Protein AF-A0A1F2VIR7-F1 (afdb_monomer_lite)

Radius of gyration: 16.37 Å; chains: 1; bounding box: 40×42×30 Å

Structure (mmCIF, N/CA/C/O backbone):
data_AF-A0A1F2VIR7-F1
#
_entry.id   AF-A0A1F2VIR7-F1
#
loop_
_atom_site.group_PDB
_atom_site.id
_atom_site.type_symbol
_atom_site.label_atom_id
_atom_site.label_alt_id
_atom_site.label_comp_id
_atom_site.label_asym_id
_atom_site.label_entity_id
_atom_site.label_seq_id
_atom_site.pdbx_PDB_ins_code
_atom_site.Cartn_x
_atom_site.Cartn_y
_atom_site.Cartn_z
_atom_site.occupancy
_atom_site.B_iso_or_equiv
_atom_site.auth_seq_id
_atom_site.auth_comp_id
_atom_site.auth_asym_id
_atom_site.auth_atom_id
_atom_site.pdbx_PDB_model_num
ATOM 1 N N . MET A 1 1 ? 31.300 -4.850 -15.692 1.00 49.97 1 MET A N 1
ATOM 2 C CA . MET A 1 1 ? 29.837 -5.012 -15.871 1.00 49.97 1 MET A CA 1
ATOM 3 C C . MET A 1 1 ? 29.134 -5.229 -14.519 1.00 49.97 1 MET A C 1
ATOM 5 O O . MET A 1 1 ? 28.372 -6.169 -14.374 1.00 49.97 1 MET A O 1
ATOM 9 N N . THR A 1 2 ? 29.372 -4.371 -13.518 1.00 57.78 2 THR A N 1
ATOM 10 C CA . THR A 1 2 ? 28.832 -4.514 -12.143 1.00 57.78 2 THR A CA 1
ATOM 11 C C . THR A 1 2 ? 27.775 -3.462 -11.767 1.00 57.78 2 THR A C 1
ATOM 13 O O . THR A 1 2 ? 27.149 -3.596 -10.723 1.00 57.78 2 THR A O 1
ATOM 16 N N . GLY A 1 3 ? 27.523 -2.454 -12.616 1.00 60.94 3 GLY A N 1
ATOM 17 C CA . GLY A 1 3 ? 26.622 -1.330 -12.296 1.00 60.94 3 GLY A CA 1
ATOM 18 C C . GLY A 1 3 ? 25.130 -1.686 -12.214 1.00 60.94 3 GLY A C 1
ATOM 19 O O . GLY A 1 3 ? 24.434 -1.210 -11.328 1.00 60.94 3 GLY A O 1
ATOM 20 N N . SER A 1 4 ? 24.649 -2.620 -13.043 1.00 67.62 4 SER A N 1
ATOM 21 C CA . SER A 1 4 ? 23.207 -2.915 -13.166 1.00 67.62 4 SER A CA 1
ATOM 22 C C . SER A 1 4 ? 22.540 -3.422 -11.873 1.00 67.62 4 SER A C 1
ATOM 24 O O . SER A 1 4 ? 21.363 -3.147 -11.637 1.00 67.62 4 SER A O 1
ATOM 26 N N . GLY A 1 5 ? 23.279 -4.131 -11.012 1.00 72.88 5 GLY A N 1
ATOM 27 C CA . GLY A 1 5 ? 22.754 -4.616 -9.730 1.00 72.88 5 GLY A CA 1
ATOM 28 C C . GLY A 1 5 ? 22.698 -3.538 -8.641 1.00 72.88 5 GLY A C 1
ATOM 29 O O . GLY A 1 5 ? 21.774 -3.536 -7.830 1.00 72.88 5 GLY A O 1
ATOM 30 N N . GLN A 1 6 ? 23.654 -2.603 -8.636 1.00 74.25 6 GLN A N 1
ATOM 31 C CA . GLN A 1 6 ? 23.684 -1.498 -7.670 1.00 74.25 6 GLN A CA 1
ATOM 32 C C . GLN A 1 6 ? 22.595 -0.462 -7.966 1.00 74.25 6 GLN A C 1
ATOM 34 O O . GLN A 1 6 ? 21.952 0.029 -7.036 1.00 74.25 6 GLN A O 1
ATOM 39 N N . ASP A 1 7 ? 22.330 -0.201 -9.246 1.00 78.69 7 ASP A N 1
ATOM 40 C CA . ASP A 1 7 ? 21.276 0.723 -9.671 1.00 78.69 7 ASP A CA 1
ATOM 41 C C . ASP A 1 7 ? 19.886 0.180 -9.297 1.00 78.69 7 ASP A C 1
ATOM 43 O O . ASP A 1 7 ? 19.070 0.893 -8.714 1.00 78.69 7 ASP A O 1
ATOM 47 N N . SER A 1 8 ? 19.658 -1.123 -9.511 1.00 83.50 8 SER A N 1
ATOM 48 C CA . SER A 1 8 ? 18.401 -1.797 -9.145 1.00 83.50 8 SER A CA 1
ATOM 49 C C . SER A 1 8 ? 18.148 -1.795 -7.631 1.00 83.50 8 SER A C 1
ATOM 51 O O . SER A 1 8 ? 17.017 -1.606 -7.187 1.00 83.50 8 SER A O 1
ATOM 53 N N . MET A 1 9 ? 19.197 -1.977 -6.818 1.00 85.12 9 MET A N 1
ATOM 54 C CA . MET A 1 9 ? 19.094 -1.915 -5.354 1.00 85.12 9 MET A CA 1
ATOM 55 C C . MET A 1 9 ? 18.769 -0.495 -4.877 1.00 85.12 9 MET A C 1
ATOM 57 O O . MET A 1 9 ? 17.902 -0.310 -4.026 1.00 85.12 9 MET A O 1
ATOM 61 N N . THR A 1 10 ? 19.448 0.509 -5.437 1.00 90.25 10 THR A N 1
ATOM 62 C CA . THR A 1 10 ? 19.226 1.921 -5.091 1.00 90.25 10 THR A CA 1
ATOM 63 C C . THR A 1 10 ? 17.800 2.346 -5.423 1.00 90.25 10 THR A C 1
ATOM 65 O O . THR A 1 10 ? 17.142 2.992 -4.609 1.00 90.25 10 THR A O 1
ATOM 68 N N . GLN A 1 11 ? 17.291 1.921 -6.582 1.00 88.00 11 GLN A N 1
ATOM 69 C CA . GLN A 1 11 ? 15.908 2.167 -6.971 1.00 88.00 11 GLN A CA 1
ATOM 70 C C . GLN A 1 11 ? 14.915 1.492 -6.014 1.00 88.00 11 GLN A C 1
ATOM 72 O O . GLN A 1 11 ? 13.985 2.144 -5.548 1.00 88.00 11 GLN A O 1
ATOM 77 N N . ALA A 1 12 ? 15.136 0.224 -5.655 1.00 87.75 12 ALA A N 1
ATOM 78 C CA . ALA A 1 12 ? 14.264 -0.484 -4.718 1.00 87.75 12 ALA A CA 1
ATOM 79 C C . ALA A 1 12 ? 14.225 0.178 -3.328 1.00 87.75 12 ALA A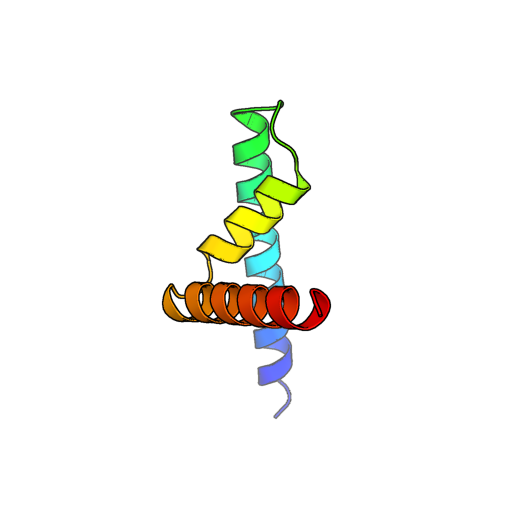 C 1
ATOM 81 O O . ALA A 1 12 ? 13.174 0.211 -2.687 1.00 87.75 12 ALA A O 1
ATOM 82 N N . LEU A 1 13 ? 15.354 0.723 -2.864 1.00 91.31 13 LEU A N 1
ATOM 83 C CA . LEU A 1 13 ? 15.426 1.470 -1.606 1.00 91.31 13 LEU A CA 1
ATOM 84 C C . LEU A 1 13 ? 14.646 2.786 -1.680 1.00 91.31 13 LEU A C 1
ATOM 86 O O . LEU A 1 13 ? 13.865 3.074 -0.778 1.00 91.31 13 LEU A O 1
ATOM 90 N N . ALA A 1 14 ? 14.797 3.544 -2.768 1.00 91.50 14 ALA A N 1
ATOM 91 C CA . ALA A 1 14 ? 14.035 4.774 -2.974 1.00 91.50 14 ALA A CA 1
ATOM 92 C C . ALA A 1 14 ? 12.521 4.500 -3.023 1.00 91.50 14 ALA A C 1
ATOM 94 O O . ALA A 1 14 ? 11.735 5.174 -2.362 1.00 91.50 14 ALA A O 1
ATOM 95 N N . GLU A 1 15 ? 12.107 3.450 -3.736 1.00 91.25 15 GLU A N 1
ATOM 96 C CA . GLU A 1 15 ? 10.703 3.036 -3.787 1.00 91.25 15 GLU A CA 1
ATOM 97 C C . GLU A 1 15 ? 10.170 2.624 -2.403 1.00 91.25 15 GLU A C 1
ATOM 99 O O . GLU A 1 15 ? 9.016 2.923 -2.070 1.00 91.25 15 GLU A O 1
ATOM 104 N N . ALA A 1 16 ? 10.994 1.968 -1.580 1.00 91.81 16 ALA A N 1
ATOM 105 C CA . ALA A 1 16 ? 10.637 1.610 -0.211 1.00 91.81 16 ALA A CA 1
ATOM 106 C C . ALA A 1 16 ? 10.469 2.847 0.686 1.00 91.81 16 ALA A C 1
ATOM 108 O O . ALA A 1 16 ? 9.476 2.934 1.412 1.00 91.81 16 ALA A O 1
ATOM 109 N N . ASP A 1 17 ? 11.372 3.823 0.599 1.00 96.00 17 ASP A N 1
ATOM 110 C CA . ASP A 1 17 ? 11.265 5.081 1.346 1.00 96.00 17 ASP A CA 1
ATOM 111 C C . ASP A 1 17 ? 10.010 5.863 0.950 1.00 96.00 17 ASP A C 1
ATOM 113 O O . ASP A 1 17 ? 9.279 6.363 1.810 1.00 96.00 17 ASP A O 1
ATOM 117 N N . ASP A 1 18 ? 9.695 5.913 -0.343 1.00 95.62 18 ASP A N 1
ATOM 118 C CA . ASP A 1 18 ? 8.472 6.541 -0.839 1.00 95.62 18 ASP A CA 1
ATOM 119 C C . ASP A 1 18 ? 7.226 5.875 -0.250 1.00 95.62 18 ASP A C 1
ATOM 121 O O . ASP A 1 18 ? 6.280 6.560 0.143 1.00 95.62 18 ASP A O 1
ATOM 125 N N . LEU A 1 19 ? 7.223 4.540 -0.160 1.00 94.19 19 LEU A N 1
ATOM 126 C CA . LEU A 1 19 ? 6.109 3.794 0.427 1.00 94.19 19 LEU A CA 1
ATOM 127 C C . LEU A 1 19 ? 5.940 4.145 1.907 1.00 94.19 19 LEU A C 1
ATOM 129 O O . LEU A 1 19 ? 4.822 4.381 2.361 1.00 94.19 19 LEU A O 1
ATOM 133 N N . LEU A 1 20 ? 7.038 4.199 2.661 1.00 95.56 20 LEU A N 1
ATOM 134 C CA . LEU A 1 20 ? 7.000 4.535 4.084 1.00 95.56 20 LEU A CA 1
ATOM 135 C C . LEU A 1 20 ? 6.501 5.965 4.320 1.00 95.56 20 LEU A C 1
ATOM 137 O O . LEU A 1 20 ? 5.743 6.196 5.265 1.00 95.56 20 LEU A O 1
ATOM 141 N N . ARG A 1 21 ? 6.849 6.911 3.440 1.00 97.31 21 ARG A N 1
ATOM 142 C CA . ARG A 1 21 ? 6.323 8.283 3.494 1.00 97.31 21 ARG A CA 1
ATOM 143 C C . ARG A 1 21 ? 4.813 8.334 3.270 1.00 97.31 21 ARG A C 1
ATOM 14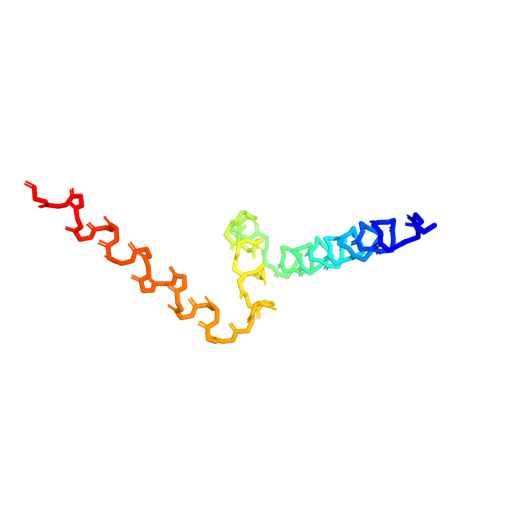5 O O . ARG A 1 21 ? 4.118 9.040 4.000 1.00 97.31 21 ARG A O 1
ATOM 152 N N . GLU A 1 22 ? 4.287 7.570 2.316 1.00 96.50 22 GLU A N 1
ATOM 153 C CA . GLU A 1 22 ? 2.838 7.479 2.089 1.00 96.50 22 GLU A CA 1
ATOM 154 C C . GLU A 1 22 ? 2.104 6.825 3.267 1.00 96.50 22 GLU A C 1
ATOM 156 O O . GLU A 1 22 ? 1.054 7.320 3.681 1.00 96.50 22 GLU A O 1
ATOM 161 N N . VAL A 1 23 ? 2.674 5.764 3.853 1.00 96.50 23 VAL A N 1
ATOM 162 C CA . VAL A 1 23 ? 2.131 5.122 5.062 1.00 96.50 23 VAL A CA 1
ATOM 163 C C . VAL A 1 23 ? 2.059 6.127 6.209 1.00 96.50 23 VAL A C 1
ATOM 165 O O . VAL A 1 23 ? 1.007 6.273 6.828 1.00 96.50 23 VAL A O 1
ATOM 168 N N . ALA A 1 24 ? 3.141 6.868 6.462 1.00 97.12 24 ALA A N 1
ATOM 169 C CA . ALA A 1 24 ? 3.164 7.889 7.503 1.00 97.12 24 ALA A CA 1
ATOM 170 C C . ALA A 1 24 ? 2.104 8.976 7.258 1.00 97.12 24 ALA A C 1
ATOM 172 O O . ALA A 1 24 ? 1.391 9.359 8.182 1.00 97.12 24 ALA A O 1
ATOM 173 N N . ALA A 1 25 ? 1.941 9.432 6.013 1.00 97.50 25 ALA A N 1
ATOM 174 C CA . ALA A 1 25 ? 0.927 10.423 5.659 1.00 97.50 25 ALA A CA 1
ATOM 175 C C . ALA A 1 25 ? -0.515 9.901 5.820 1.00 97.50 25 ALA A C 1
ATOM 177 O O . ALA A 1 25 ? -1.418 10.677 6.141 1.00 97.50 25 ALA A O 1
ATOM 178 N N . ALA A 1 26 ? -0.755 8.608 5.590 1.00 96.38 26 ALA A N 1
ATOM 179 C CA . ALA A 1 26 ? -2.054 7.979 5.825 1.00 96.38 26 ALA A CA 1
ATOM 180 C C . ALA A 1 26 ? -2.361 7.874 7.327 1.00 96.38 26 ALA A C 1
ATOM 182 O O . ALA A 1 26 ? -3.427 8.309 7.755 1.00 96.38 26 ALA A O 1
ATOM 183 N N . LEU A 1 27 ? -1.400 7.401 8.127 1.00 97.19 27 LEU A N 1
ATOM 184 C CA . LEU A 1 27 ? -1.541 7.291 9.584 1.00 97.19 27 LEU A CA 1
ATOM 185 C C . LEU A 1 27 ? -1.659 8.656 10.275 1.00 97.19 27 LEU A C 1
ATOM 187 O O . LEU A 1 27 ? -2.322 8.775 11.297 1.00 97.19 27 LEU A O 1
ATOM 191 N N . GLN A 1 28 ? -1.053 9.709 9.721 1.00 97.62 28 GLN A N 1
ATOM 192 C CA . GLN A 1 28 ? -1.245 11.074 10.223 1.00 97.62 28 GLN A CA 1
ATOM 193 C C . GLN A 1 28 ? -2.660 11.603 9.967 1.00 97.62 28 GLN A C 1
ATOM 195 O O . GLN A 1 28 ? -3.184 12.345 10.795 1.00 97.62 28 GLN A O 1
ATOM 200 N N . ARG A 1 29 ? -3.275 11.256 8.827 1.00 97.56 29 ARG A N 1
ATOM 201 C CA . ARG A 1 29 ? -4.661 11.655 8.527 1.00 97.56 29 ARG A CA 1
ATOM 202 C C . ARG A 1 29 ? -5.673 10.879 9.356 1.00 97.56 29 ARG A C 1
ATOM 204 O O . ARG A 1 29 ? -6.673 11.460 9.763 1.00 97.56 29 ARG A O 1
ATOM 211 N N . ASP A 1 30 ? -5.415 9.596 9.577 1.00 96.94 30 ASP A N 1
ATOM 212 C CA . ASP A 1 30 ? -6.261 8.728 10.386 1.00 96.94 30 ASP A CA 1
ATOM 213 C C . ASP A 1 30 ? -5.396 7.805 11.265 1.00 96.94 30 ASP A C 1
ATOM 215 O O . ASP A 1 30 ? -4.965 6.733 10.822 1.00 96.94 30 ASP A O 1
ATOM 219 N N . PRO A 1 31 ? -5.135 8.211 12.523 1.00 94.69 31 PRO A N 1
ATOM 220 C CA . PRO A 1 31 ? -4.337 7.429 13.465 1.00 94.69 31 PRO A CA 1
ATOM 221 C C . PRO A 1 31 ? -4.985 6.112 13.909 1.00 94.69 31 PRO A C 1
ATOM 223 O O . PRO A 1 31 ? -4.324 5.317 14.574 1.00 94.69 31 PRO A O 1
ATOM 226 N N . GLY A 1 32 ? -6.267 5.883 13.597 1.00 95.88 32 GLY A N 1
ATOM 227 C CA . GLY A 1 32 ? -6.977 4.652 13.948 1.00 95.88 32 GLY A CA 1
ATOM 228 C C . GLY A 1 32 ? -6.711 3.488 12.992 1.00 95.88 32 GLY A C 1
ATOM 229 O O . GLY A 1 32 ? -7.120 2.361 13.274 1.00 95.88 32 GLY A O 1
ATOM 230 N N . LEU A 1 33 ? -6.047 3.741 11.862 1.00 94.62 33 LEU A N 1
ATOM 231 C CA . LEU A 1 33 ? -5.744 2.716 10.871 1.00 94.62 33 LEU A CA 1
ATOM 232 C C . LEU A 1 33 ? -4.652 1.758 11.357 1.00 94.62 33 LEU A C 1
ATOM 234 O O . LEU A 1 33 ? -3.659 2.161 11.957 1.00 94.62 33 LEU A O 1
ATOM 238 N N . ASP A 1 34 ? -4.802 0.481 11.007 1.00 96.19 34 ASP A N 1
ATOM 239 C CA . ASP A 1 34 ? -3.772 -0.530 11.231 1.00 96.19 34 ASP A CA 1
ATOM 240 C C . ASP A 1 34 ? -2.560 -0.294 10.296 1.00 96.19 34 ASP A C 1
ATOM 242 O O . ASP A 1 34 ? -2.715 -0.356 9.067 1.00 96.19 34 ASP A O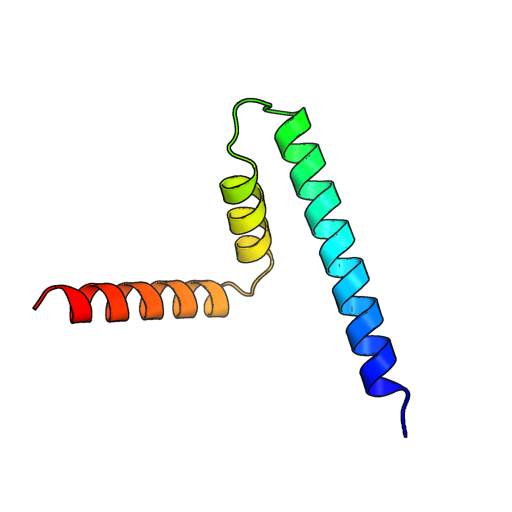 1
ATOM 246 N N . PRO A 1 35 ? -1.348 -0.041 10.832 1.00 92.69 35 PRO A N 1
ATOM 247 C CA . PRO A 1 35 ? -0.173 0.294 10.025 1.00 92.69 35 PRO A CA 1
ATOM 248 C C . PRO A 1 35 ? 0.205 -0.777 8.999 1.00 92.69 35 PRO A C 1
ATOM 250 O O . PRO A 1 35 ? 0.596 -0.449 7.874 1.00 92.69 35 PRO A O 1
ATOM 253 N N . ASP A 1 36 ? 0.071 -2.055 9.359 1.00 93.50 36 ASP A N 1
ATOM 254 C CA . ASP A 1 36 ? 0.419 -3.163 8.473 1.00 93.50 36 ASP A CA 1
ATOM 255 C C . ASP A 1 36 ? -0.568 -3.293 7.315 1.00 93.50 36 ASP A C 1
ATOM 257 O O . ASP A 1 36 ? -0.161 -3.501 6.168 1.00 93.50 36 ASP A O 1
ATOM 261 N N . THR A 1 37 ? -1.855 -3.089 7.580 1.00 92.62 37 THR A N 1
ATOM 262 C CA . THR A 1 37 ? -2.914 -3.059 6.571 1.00 92.62 37 THR A CA 1
ATOM 263 C C . THR A 1 37 ? -2.719 -1.893 5.609 1.00 92.62 37 THR A C 1
ATOM 265 O O . THR A 1 37 ? -2.815 -2.086 4.393 1.00 92.62 37 THR A O 1
ATOM 268 N N . VAL A 1 38 ? -2.385 -0.701 6.116 1.00 95.69 38 VAL A N 1
ATOM 269 C CA . VAL A 1 38 ? -2.084 0.479 5.287 1.00 95.69 38 VAL A CA 1
ATOM 270 C C . VAL A 1 38 ? -0.875 0.208 4.395 1.00 95.69 38 VAL A C 1
ATOM 272 O O . VAL A 1 38 ? -0.967 0.346 3.172 1.00 95.69 38 VAL A O 1
ATOM 275 N N . ARG A 1 39 ? 0.235 -0.261 4.976 1.00 95.44 39 ARG A N 1
ATOM 276 C CA . ARG A 1 39 ? 1.457 -0.606 4.236 1.00 95.44 39 ARG A CA 1
ATOM 277 C C . ARG A 1 39 ? 1.194 -1.664 3.173 1.00 95.44 39 ARG A C 1
ATOM 279 O O . ARG A 1 39 ? 1.619 -1.505 2.030 1.00 95.44 39 ARG A O 1
ATOM 286 N N . HIS A 1 40 ? 0.487 -2.735 3.529 1.00 92.56 40 HIS A N 1
ATOM 287 C CA . HIS A 1 40 ? 0.158 -3.814 2.604 1.00 92.56 40 HIS A CA 1
ATOM 288 C C . HIS A 1 40 ? -0.705 -3.317 1.442 1.00 92.56 40 HIS A C 1
ATOM 290 O O . HIS A 1 40 ? -0.429 -3.636 0.285 1.00 92.56 40 HIS A O 1
ATOM 296 N N . THR A 1 41 ? -1.723 -2.513 1.742 1.00 92.88 41 THR A N 1
ATOM 297 C CA . THR A 1 41 ? -2.652 -1.987 0.741 1.00 92.88 41 THR A CA 1
ATOM 298 C C . THR A 1 41 ? -1.944 -1.045 -0.226 1.00 92.88 41 THR A C 1
ATOM 300 O O . THR A 1 41 ? -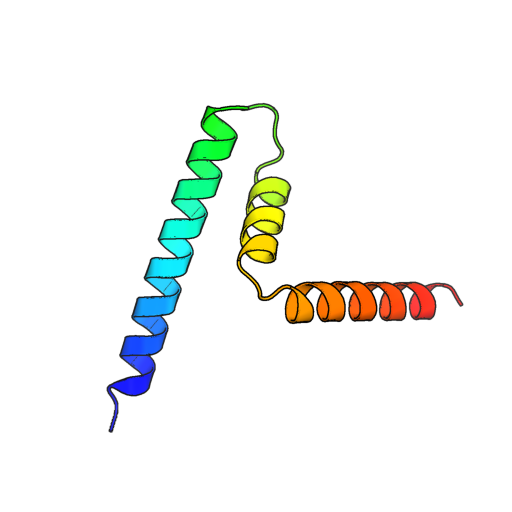2.056 -1.232 -1.437 1.00 92.88 41 THR A O 1
ATOM 303 N N . LEU A 1 42 ? -1.155 -0.090 0.274 1.00 94.56 42 LEU A N 1
ATOM 304 C CA . LEU A 1 42 ? -0.392 0.831 -0.574 1.00 94.56 42 LEU A CA 1
ATOM 305 C C . LEU A 1 42 ? 0.642 0.091 -1.432 1.00 94.56 42 LEU A C 1
ATOM 307 O O . LEU A 1 42 ? 0.731 0.334 -2.635 1.00 94.56 42 LEU A O 1
ATOM 311 N N . ALA A 1 43 ? 1.344 -0.894 -0.860 1.00 91.69 43 ALA A N 1
ATOM 312 C CA . ALA A 1 43 ? 2.262 -1.740 -1.619 1.00 91.69 43 ALA A CA 1
ATOM 313 C C . ALA A 1 43 ? 1.550 -2.506 -2.747 1.00 91.69 43 ALA A C 1
ATOM 315 O O . ALA A 1 43 ? 2.105 -2.669 -3.831 1.00 91.69 43 ALA A O 1
ATOM 316 N N . LEU A 1 44 ? 0.317 -2.975 -2.517 1.00 89.75 44 LEU A N 1
ATOM 317 C CA . LEU A 1 44 ? -0.477 -3.619 -3.560 1.00 89.75 44 LEU A CA 1
ATOM 318 C C . LEU A 1 44 ? -0.931 -2.634 -4.633 1.00 89.75 44 LEU A C 1
ATOM 320 O O . LEU A 1 44 ? -0.921 -3.010 -5.798 1.00 89.75 44 LEU A O 1
ATOM 324 N N . LEU A 1 45 ? -1.336 -1.415 -4.274 1.00 90.56 45 LEU A N 1
ATOM 325 C CA . LEU A 1 45 ? -1.818 -0.417 -5.234 1.00 90.56 45 LEU A CA 1
ATOM 326 C C . LEU A 1 45 ? -0.733 0.065 -6.203 1.00 90.56 45 LEU A C 1
ATOM 328 O O . LEU A 1 45 ? -1.069 0.455 -7.317 1.00 90.56 45 LEU A O 1
ATOM 332 N N . ARG A 1 46 ? 0.543 -0.019 -5.813 1.00 89.94 46 ARG A N 1
ATOM 333 C CA . ARG A 1 46 ? 1.693 0.277 -6.683 1.00 89.94 46 ARG A CA 1
ATOM 334 C C . ARG A 1 46 ? 1.972 -0.792 -7.741 1.00 89.94 46 ARG A C 1
ATOM 336 O O . ARG A 1 46 ? 2.720 -0.541 -8.676 1.00 89.94 46 ARG A O 1
ATOM 343 N N . LEU A 1 47 ? 1.397 -1.986 -7.601 1.00 88.25 47 LEU A N 1
ATOM 344 C CA . LEU A 1 47 ? 1.521 -3.035 -8.608 1.00 88.25 47 LEU A CA 1
ATOM 345 C C . LEU A 1 47 ? 0.568 -2.775 -9.775 1.00 88.25 47 LEU A C 1
ATOM 347 O O . LEU A 1 47 ? -0.567 -2.333 -9.572 1.00 88.25 47 LEU A O 1
ATOM 351 N N . ASP A 1 48 ? 0.977 -3.194 -10.974 1.00 90.12 48 ASP A N 1
ATOM 352 C CA . ASP A 1 48 ? 0.092 -3.215 -12.136 1.00 90.12 48 ASP A CA 1
ATOM 353 C C . ASP A 1 48 ? -1.241 -3.921 -11.823 1.00 90.12 48 ASP A C 1
ATOM 355 O O . ASP A 1 48 ? -1.251 -4.971 -11.160 1.00 90.12 48 ASP A O 1
ATOM 359 N N . PRO A 1 49 ? -2.382 -3.410 -12.328 1.00 85.44 49 PRO A N 1
ATOM 360 C CA . PRO A 1 49 ? -3.698 -3.997 -12.077 1.00 85.44 49 PRO A CA 1
ATOM 361 C C . PRO A 1 49 ? -3.770 -5.499 -12.381 1.00 85.44 49 PRO A C 1
ATOM 363 O O . PRO A 1 49 ? -4.362 -6.259 -11.611 1.00 85.44 49 PRO A O 1
ATOM 366 N N . LEU A 1 50 ? -3.114 -5.947 -13.458 1.00 86.62 50 LEU A N 1
ATOM 367 C CA . LEU A 1 50 ? -3.046 -7.364 -13.829 1.00 86.62 50 LEU A CA 1
ATOM 368 C C . LEU A 1 50 ? -2.246 -8.193 -12.818 1.00 86.62 50 LEU A C 1
ATOM 370 O O . LEU A 1 50 ? -2.658 -9.296 -12.460 1.00 86.62 50 LEU A O 1
ATOM 374 N N . THR A 1 51 ? -1.140 -7.661 -12.299 1.00 85.12 51 THR A N 1
ATOM 375 C CA . THR A 1 51 ? -0.329 -8.313 -11.260 1.00 85.12 51 THR A CA 1
ATOM 376 C C . THR A 1 51 ? -1.118 -8.454 -9.960 1.00 85.12 51 THR A C 1
ATOM 378 O O . THR A 1 51 ? -1.096 -9.513 -9.327 1.00 85.12 51 THR A O 1
ATOM 381 N N . ARG A 1 52 ? -1.887 -7.424 -9.585 1.00 85.50 52 ARG A N 1
ATOM 382 C CA . ARG A 1 52 ? -2.791 -7.468 -8.424 1.00 85.50 52 ARG A CA 1
ATOM 383 C C . ARG A 1 52 ? -3.879 -8.524 -8.593 1.00 85.50 52 ARG A C 1
ATOM 385 O O . ARG A 1 52 ? -4.094 -9.317 -7.674 1.00 85.50 52 ARG A O 1
ATOM 392 N N . LEU A 1 53 ? -4.530 -8.562 -9.759 1.00 82.06 53 LEU A N 1
ATOM 393 C CA . LEU A 1 53 ? -5.555 -9.556 -10.080 1.00 82.06 53 LEU A CA 1
ATOM 394 C C . LEU A 1 53 ? -4.983 -10.974 -10.013 1.00 82.06 53 LEU A C 1
ATOM 396 O O . LEU A 1 53 ? -5.527 -11.814 -9.303 1.00 82.06 53 LEU A O 1
ATOM 400 N N . ASN A 1 54 ? -3.847 -11.222 -10.667 1.00 84.38 54 ASN A N 1
ATOM 401 C CA . ASN A 1 54 ? -3.175 -12.520 -10.633 1.00 84.38 54 ASN A CA 1
ATOM 402 C C . ASN A 1 54 ? -2.835 -12.953 -9.204 1.00 84.38 54 ASN A C 1
ATOM 404 O O . ASN A 1 54 ? -3.093 -14.093 -8.826 1.00 84.38 54 ASN A O 1
ATOM 408 N N . ARG A 1 55 ? -2.320 -12.043 -8.368 1.00 82.69 55 ARG A N 1
ATOM 409 C CA . ARG A 1 55 ? -2.018 -12.339 -6.959 1.00 82.69 55 ARG A CA 1
ATOM 410 C C . ARG A 1 55 ? -3.275 -12.686 -6.158 1.00 82.69 55 ARG A C 1
ATOM 412 O O . ARG A 1 55 ? -3.230 -13.598 -5.333 1.00 82.69 55 ARG A O 1
ATOM 419 N N . SER A 1 56 ? -4.381 -11.985 -6.412 1.00 82.50 56 SER A N 1
ATOM 420 C CA . SER A 1 56 ? -5.684 -12.260 -5.796 1.00 82.50 56 SER A CA 1
ATOM 421 C C . SER A 1 56 ? -6.224 -13.634 -6.207 1.00 82.50 56 SER A C 1
ATOM 423 O O . SER A 1 56 ? -6.557 -14.450 -5.348 1.00 82.50 56 SER A O 1
ATOM 425 N N . LEU A 1 57 ? -6.209 -13.940 -7.509 1.00 84.06 57 LEU A N 1
ATOM 426 C CA . LEU A 1 57 ? -6.649 -15.227 -8.055 1.00 84.06 57 LEU A CA 1
ATOM 427 C C . LEU A 1 57 ? -5.803 -16.391 -7.532 1.00 84.06 57 LEU A C 1
ATOM 429 O O . LEU A 1 57 ? -6.350 -17.418 -7.133 1.00 84.06 57 LEU A O 1
ATOM 433 N N . LEU A 1 58 ? -4.477 -16.226 -7.480 1.00 83.38 58 LEU A N 1
ATOM 434 C CA . LEU A 1 58 ? -3.577 -17.230 -6.918 1.00 83.38 58 LEU A CA 1
ATOM 435 C C . LEU A 1 58 ? -3.907 -17.503 -5.451 1.00 83.38 58 LEU A C 1
ATOM 437 O O . LEU A 1 58 ? -4.083 -18.662 -5.095 1.00 83.38 58 LEU A O 1
ATOM 441 N N . ARG A 1 59 ? -4.065 -16.463 -4.620 1.00 77.56 59 ARG A N 1
ATOM 442 C CA . ARG A 1 59 ? -4.464 -16.630 -3.212 1.00 77.56 59 ARG A CA 1
ATOM 443 C C . ARG A 1 59 ? -5.823 -17.314 -3.071 1.00 77.56 59 ARG A C 1
ATOM 445 O O . ARG A 1 59 ? -5.951 -18.213 -2.244 1.00 77.56 59 ARG A O 1
ATOM 452 N N . GLY A 1 60 ? -6.809 -16.932 -3.882 1.00 74.44 60 GLY A N 1
ATOM 453 C CA . GLY A 1 60 ? -8.131 -17.565 -3.898 1.00 74.44 60 GLY A CA 1
ATOM 454 C C . GLY A 1 60 ? -8.066 -19.050 -4.262 1.00 74.44 60 GLY A C 1
ATOM 455 O O . GLY A 1 60 ? -8.725 -19.872 -3.628 1.00 74.44 60 GLY A O 1
ATOM 456 N N . ARG A 1 61 ? -7.201 -19.414 -5.216 1.00 73.56 61 ARG A N 1
ATOM 457 C CA . ARG A 1 61 ? -6.962 -20.808 -5.603 1.00 73.56 61 ARG A CA 1
ATOM 458 C C . ARG A 1 61 ? -6.290 -21.602 -4.484 1.00 73.56 61 ARG A C 1
ATOM 460 O O . ARG A 1 61 ? -6.733 -22.704 -4.185 1.00 73.56 61 ARG A O 1
ATOM 467 N N . THR A 1 62 ? -5.273 -21.048 -3.823 1.00 66.06 62 THR A N 1
ATOM 468 C C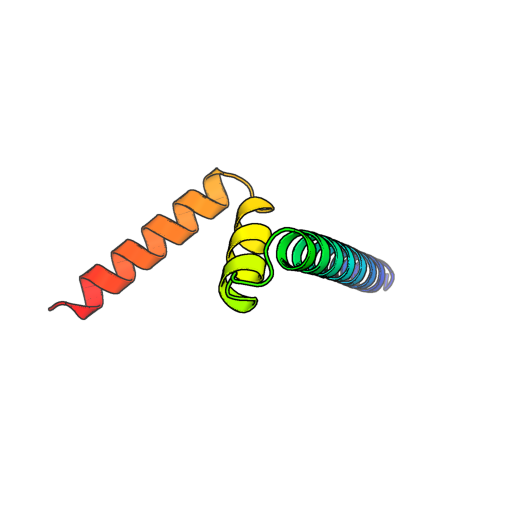A . THR A 1 62 ? -4.611 -21.726 -2.696 1.00 66.06 62 THR A CA 1
ATOM 469 C C . THR A 1 62 ? -5.552 -21.888 -1.500 1.00 66.06 62 THR A C 1
ATOM 471 O O . THR A 1 62 ? -5.533 -22.931 -0.853 1.00 66.06 62 THR A O 1
ATOM 474 N N . ALA A 1 63 ? -6.410 -20.900 -1.228 1.00 61.78 63 ALA A N 1
ATOM 475 C CA . ALA A 1 63 ? -7.420 -20.981 -0.172 1.00 61.78 63 ALA A CA 1
ATOM 476 C C . ALA A 1 63 ? -8.497 -22.040 -0.462 1.00 61.78 63 ALA A C 1
ATOM 478 O O . ALA A 1 63 ? -8.979 -22.686 0.464 1.00 61.78 63 ALA A O 1
ATOM 479 N N . ALA A 1 64 ? -8.848 -22.250 -1.736 1.00 62.06 64 ALA A N 1
ATOM 480 C CA . ALA A 1 64 ? -9.755 -23.321 -2.146 1.00 62.06 64 ALA A CA 1
ATOM 481 C C . ALA A 1 64 ? -9.125 -24.718 -1.984 1.00 62.06 64 ALA A C 1
ATOM 483 O O . ALA A 1 64 ? -9.815 -25.644 -1.577 1.00 62.06 64 ALA A O 1
ATOM 484 N N . VAL A 1 65 ? -7.817 -24.856 -2.237 1.00 59.59 65 VAL A N 1
ATOM 485 C CA . VAL A 1 65 ? -7.078 -26.128 -2.086 1.00 59.59 65 VAL A CA 1
ATOM 486 C C . VAL A 1 65 ? -6.938 -26.565 -0.622 1.00 59.59 65 VAL A C 1
ATOM 488 O O . VAL A 1 65 ? -6.914 -27.754 -0.347 1.00 59.59 65 VAL A O 1
ATOM 491 N N . HIS A 1 66 ? -6.885 -25.634 0.333 1.00 58.47 66 HIS A N 1
ATOM 492 C CA . HIS A 1 66 ? -6.771 -25.963 1.765 1.00 58.47 66 HIS A CA 1
ATOM 493 C C . HIS A 1 66 ? -8.123 -26.223 2.455 1.00 58.47 66 HIS A C 1
ATOM 495 O O . HIS A 1 66 ? -8.171 -26.341 3.677 1.00 58.47 66 HIS A O 1
ATOM 501 N N . ARG A 1 67 ? -9.231 -26.254 1.701 1.00 55.22 67 ARG A N 1
ATOM 502 C CA . ARG A 1 67 ? -10.590 -26.448 2.237 1.00 55.22 67 ARG A CA 1
ATOM 503 C C . ARG A 1 67 ? -11.169 -27.849 2.001 1.00 55.22 67 ARG A C 1
ATOM 505 O O . ARG A 1 67 ? -12.341 -28.057 2.305 1.00 55.22 67 ARG A O 1
ATOM 512 N N . THR A 1 68 ? -10.374 -28.765 1.457 1.00 49.22 68 THR A N 1
ATOM 513 C CA . THR A 1 68 ? -10.695 -30.186 1.225 1.00 49.22 68 THR A CA 1
ATOM 514 C C . THR A 1 68 ? -9.879 -31.063 2.148 1.00 49.22 68 THR A C 1
ATOM 516 O O . THR A 1 68 ? -10.463 -32.011 2.709 1.00 49.22 68 THR A O 1
#

pLDDT: mean 84.79, std 13.13, range [49.22, 97.62]

Foldseek 3Di:
DPVPVVVVVVVVVVVVVVLVVVLVVVCVVPVVDDSVVSSVVSVLV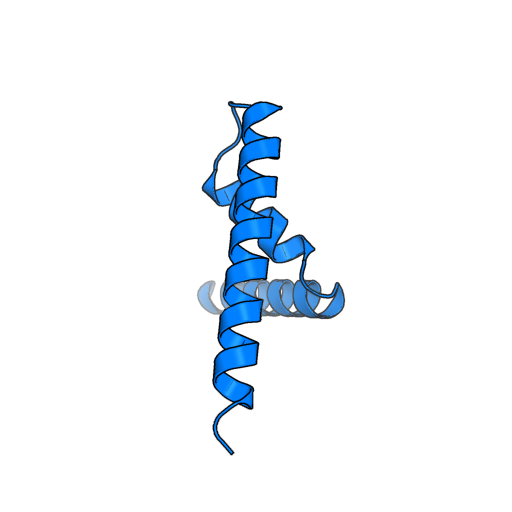PDDPVVSVVVVVVVVVVVVVVPD

Sequence (68 aa):
MTGSGQDSMTQALAEADDLLREVAAALQRDPGLDPDTVRHTLALLRLDPLTRLNRSLLRGRTAAVHRT

Secondary structure (DSSP, 8-state):
--HHHHHHHHHHHHHHHHHHHHHHHHHHH-TTS-HHHHHHHHHHHTS-HHHHHHHHHHHHHHHHHTT-